Protein AF-A0A4Q7MLH1-F1 (afdb_monomer)

pLDDT: mean 70.8, std 10.02, range [32.91, 83.38]

Sequence (137 aa):
MDTVNTKQLLLNLYGLMMEINLHQEDADVLEDLRASPDDQIDRHLLKIKQLSARLRAKAYRLRFEKAIEQIRILKERGIDEIKKLLSPEEQLQLRPLFNKFTELTVEDEAAILEDQEILQLIEILKDRLDDTLDDQP

Radius of gyration: 20.57 Å; Cα contacts (8 Å, |Δi|>4): 54; chains: 1; bounding box: 57×27×54 Å

Organism: NCBI:txid661488

Mean predicted aligned error: 12.15 Å

Foldseek 3Di:
DDPPPLLVLLVLLLVLLVVLPDDDDPPPVVVVCVVPPDPVVVVVVVVVVVVVVVVSVVVSVVSLVVNLVSLVCCLPPNLVVLCVLDDPVVCVVCVVVSVVSNPDDPVCSNVLSVDPVNSVVSVVSNVSVVVVVVPDD

Solvent-accessible surfac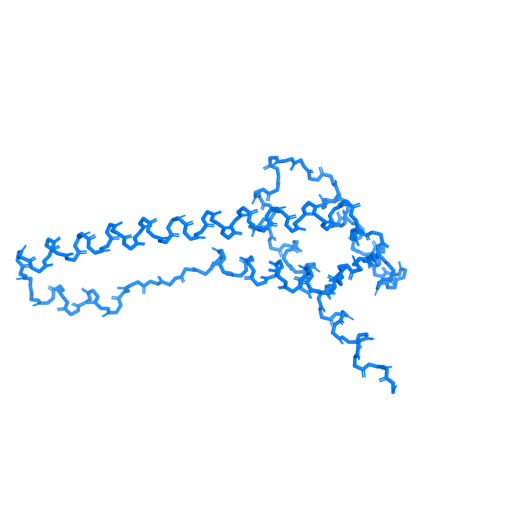e area (backbone atoms only — not comparable to full-atom values): 8025 Å² total; per-residue (Å²): 131,86,76,77,54,66,63,60,52,46,54,53,35,53,54,36,40,53,62,68,71,61,84,81,79,79,58,80,69,50,56,64,48,69,75,61,79,46,80,68,58,52,54,51,48,52,52,50,50,52,52,48,51,52,50,48,53,51,52,48,49,53,41,49,56,48,35,45,52,44,50,50,51,36,65,77,69,35,53,73,60,50,54,71,76,43,55,76,68,53,47,62,70,45,38,67,60,51,49,56,63,72,67,51,48,85,78,42,56,61,56,51,69,74,33,65,72,55,51,52,49,52,50,55,55,40,54,52,56,52,55,69,61,76,72,63,132

Structure (mmCIF, N/CA/C/O backbone):
data_AF-A0A4Q7MLH1-F1
#
_entry.id   AF-A0A4Q7MLH1-F1
#
loop_
_atom_site.group_PDB
_atom_site.id
_atom_site.type_symbol
_atom_site.label_atom_id
_atom_site.label_alt_id
_atom_site.label_comp_id
_atom_site.label_asym_id
_atom_site.label_entity_id
_atom_site.label_seq_id
_atom_site.pdbx_PDB_ins_code
_atom_site.Cartn_x
_atom_site.Cartn_y
_atom_site.Cartn_z
_atom_site.occupancy
_atom_site.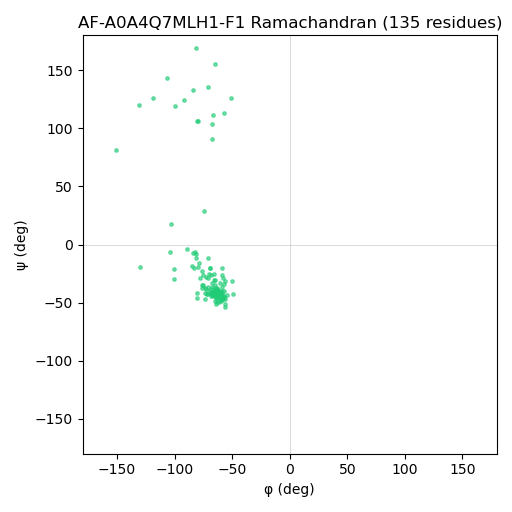B_iso_or_equiv
_atom_site.auth_seq_id
_atom_site.auth_comp_id
_atom_site.auth_asym_id
_atom_site.auth_atom_id
_atom_site.pdbx_PDB_model_num
ATOM 1 N N . MET A 1 1 ? -24.609 14.233 1.370 1.00 34.41 1 MET A N 1
ATOM 2 C CA . MET A 1 1 ? -23.362 14.064 2.141 1.00 34.41 1 MET A CA 1
ATOM 3 C C . MET A 1 1 ? -22.828 12.714 1.732 1.00 34.41 1 MET A C 1
ATOM 5 O O . MET A 1 1 ? -23.446 11.720 2.085 1.00 34.41 1 MET A O 1
ATOM 9 N N . ASP A 1 2 ? -21.807 12.704 0.879 1.00 38.91 2 ASP A N 1
ATOM 10 C CA . ASP A 1 2 ? -21.294 11.484 0.260 1.00 38.91 2 ASP A CA 1
ATOM 11 C C . ASP A 1 2 ? -20.651 10.597 1.325 1.00 38.91 2 ASP A C 1
ATOM 13 O O . ASP A 1 2 ? -19.561 10.875 1.827 1.00 38.91 2 ASP A O 1
ATOM 17 N N . THR A 1 3 ? -21.363 9.542 1.708 1.00 48.12 3 THR A N 1
ATOM 18 C CA . THR A 1 3 ? -20.823 8.435 2.490 1.00 48.12 3 THR A CA 1
ATOM 19 C C . THR A 1 3 ? -19.819 7.710 1.606 1.00 48.12 3 THR A C 1
ATOM 21 O O . THR A 1 3 ? -20.184 6.837 0.819 1.00 48.12 3 THR A O 1
ATOM 24 N N . VAL A 1 4 ? -18.554 8.123 1.680 1.00 58.44 4 VAL A N 1
ATOM 25 C CA . VAL A 1 4 ? -17.449 7.385 1.068 1.00 58.44 4 VAL A CA 1
ATOM 26 C C . VAL A 1 4 ? -17.482 5.978 1.657 1.00 58.44 4 VAL A C 1
ATOM 28 O O . VAL A 1 4 ? -17.321 5.799 2.861 1.00 58.44 4 VAL A O 1
ATOM 31 N N . ASN A 1 5 ? -17.779 4.994 0.810 1.00 73.31 5 ASN A N 1
ATOM 32 C CA . ASN A 1 5 ? -17.946 3.608 1.216 1.00 73.31 5 ASN A CA 1
ATOM 33 C C . ASN A 1 5 ? -16.592 3.064 1.702 1.00 73.31 5 ASN A C 1
ATOM 35 O O . ASN A 1 5 ? -15.672 2.907 0.899 1.00 73.31 5 ASN A O 1
ATOM 39 N N . THR A 1 6 ? -16.467 2.784 3.003 1.00 73.69 6 THR A N 1
ATOM 40 C CA . THR A 1 6 ? -15.259 2.234 3.650 1.00 73.69 6 THR A CA 1
ATOM 41 C C . THR A 1 6 ? -14.725 0.996 2.923 1.00 73.69 6 THR A C 1
ATOM 43 O O . THR A 1 6 ? -13.513 0.809 2.832 1.00 73.69 6 THR A O 1
ATOM 46 N N . LYS A 1 7 ? -15.617 0.212 2.301 1.00 73.88 7 LYS A N 1
ATOM 47 C CA . LYS A 1 7 ? -15.268 -0.901 1.411 1.00 73.88 7 LYS A CA 1
ATOM 48 C C . LYS A 1 7 ? -14.370 -0.479 0.258 1.00 73.88 7 LYS A C 1
ATOM 50 O O . LYS A 1 7 ? -13.329 -1.077 0.003 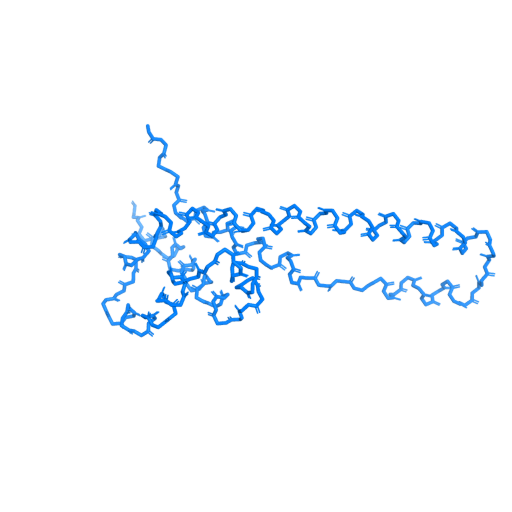1.00 73.88 7 LYS A O 1
ATOM 55 N N . GLN A 1 8 ? -14.790 0.570 -0.443 1.00 78.44 8 GLN A N 1
ATOM 56 C CA . GLN A 1 8 ? -14.095 1.069 -1.618 1.00 78.44 8 GLN A CA 1
ATOM 57 C C . GLN A 1 8 ? -12.715 1.609 -1.236 1.00 78.44 8 GLN A C 1
ATOM 59 O O . GLN A 1 8 ? -11.767 1.447 -1.996 1.00 78.44 8 GLN A O 1
ATOM 64 N N . LEU A 1 9 ? -12.594 2.212 -0.050 1.00 81.44 9 LEU A N 1
ATOM 65 C CA . LEU A 1 9 ? -11.330 2.715 0.481 1.00 81.44 9 LEU A CA 1
ATOM 66 C C . LEU A 1 9 ? -10.320 1.576 0.726 1.00 81.44 9 LEU A C 1
ATOM 68 O O . LEU A 1 9 ? -9.174 1.676 0.292 1.00 81.44 9 LEU A O 1
ATOM 72 N N . LEU A 1 10 ? -10.754 0.478 1.356 1.00 80.75 10 LEU A N 1
ATOM 73 C CA . LEU A 1 10 ? -9.908 -0.693 1.630 1.00 80.75 10 LEU A CA 1
ATOM 74 C C . LEU A 1 10 ? -9.508 -1.439 0.350 1.00 80.75 10 LEU A C 1
ATOM 76 O O . LEU A 1 10 ? -8.338 -1.779 0.184 1.00 80.75 10 LEU A O 1
ATOM 80 N N . LEU A 1 11 ? -10.444 -1.618 -0.589 1.00 81.69 11 LEU A N 1
ATOM 81 C CA . LEU A 1 11 ? -10.161 -2.200 -1.907 1.00 81.69 11 LEU A CA 1
ATOM 82 C C . LEU A 1 11 ? -9.115 -1.387 -2.677 1.00 81.69 11 LEU A C 1
ATOM 84 O O . LEU A 1 11 ? -8.167 -1.948 -3.229 1.00 81.69 11 LEU A O 1
ATOM 88 N N . ASN A 1 12 ? -9.268 -0.060 -2.688 1.00 83.06 12 ASN A N 1
ATOM 89 C CA . ASN A 1 12 ? -8.323 0.833 -3.349 1.00 83.06 12 ASN A CA 1
ATOM 90 C C . ASN A 1 12 ? -6.935 0.762 -2.697 1.00 83.06 12 ASN A C 1
ATOM 92 O O . ASN A 1 12 ? -5.933 0.725 -3.409 1.00 83.06 12 ASN A O 1
ATOM 96 N N . LEU A 1 13 ? -6.868 0.737 -1.362 1.00 82.69 13 LEU A N 1
ATOM 97 C CA . LEU A 1 13 ? -5.608 0.668 -0.623 1.00 82.69 13 LEU A CA 1
ATOM 98 C C . LEU A 1 13 ? -4.866 -0.652 -0.885 1.00 82.69 13 LEU A C 1
ATOM 100 O O . LEU A 1 13 ? -3.694 -0.616 -1.252 1.00 82.69 13 LEU A O 1
ATOM 104 N N . TYR A 1 14 ? -5.552 -1.794 -0.785 1.00 82.25 14 TYR A N 1
ATOM 105 C CA . TYR A 1 14 ? -4.963 -3.112 -1.048 1.00 82.25 14 TYR A CA 1
ATOM 106 C C . TYR A 1 14 ? -4.401 -3.216 -2.475 1.00 82.25 14 TYR A C 1
ATOM 108 O O . TYR A 1 14 ? -3.251 -3.615 -2.668 1.00 82.25 14 TYR A O 1
ATOM 116 N N . GLY A 1 15 ? -5.170 -2.776 -3.480 1.00 80.06 15 GLY A N 1
ATOM 117 C CA . GLY A 1 15 ? -4.712 -2.764 -4.872 1.00 80.06 15 GLY A CA 1
ATOM 118 C C . GLY A 1 15 ? -3.466 -1.897 -5.081 1.00 80.06 15 GLY A C 1
ATOM 119 O O . GLY A 1 15 ? -2.513 -2.328 -5.728 1.00 80.06 15 GLY A O 1
ATOM 120 N N . LEU A 1 16 ? -3.429 -0.699 -4.485 1.00 83.00 16 LEU A N 1
ATOM 121 C CA . LEU A 1 16 ? -2.271 0.196 -4.574 1.00 83.00 16 LEU A CA 1
ATOM 122 C C . LEU A 1 16 ? -1.023 -0.394 -3.904 1.00 83.00 16 LEU A C 1
ATOM 124 O O . LEU A 1 16 ? 0.070 -0.248 -4.446 1.00 83.00 16 LEU A O 1
ATOM 128 N N . MET A 1 17 ? -1.170 -1.076 -2.766 1.00 80.25 17 MET A N 1
ATOM 129 C CA . MET A 1 17 ? -0.051 -1.713 -2.061 1.00 80.25 17 MET A CA 1
ATOM 130 C C . MET A 1 17 ? 0.530 -2.897 -2.846 1.00 80.25 17 MET A C 1
ATOM 132 O O . MET A 1 17 ? 1.748 -3.001 -3.001 1.00 80.25 17 MET A O 1
ATOM 136 N N . MET A 1 18 ? -0.326 -3.742 -3.427 1.00 76.81 18 MET A N 1
ATOM 137 C CA . MET A 1 18 ? 0.107 -4.839 -4.302 1.00 76.81 18 MET A CA 1
ATOM 138 C C . MET A 1 18 ? 0.859 -4.327 -5.536 1.00 76.81 18 MET A C 1
ATOM 140 O O . MET A 1 18 ? 1.882 -4.885 -5.930 1.00 76.81 18 MET A O 1
ATOM 144 N N . GLU A 1 19 ? 0.397 -3.224 -6.127 1.00 73.12 19 GLU A N 1
ATOM 145 C CA . GLU A 1 19 ? 1.054 -2.589 -7.271 1.00 73.12 19 GLU A CA 1
ATOM 146 C C . GLU A 1 19 ? 2.412 -1.948 -6.937 1.00 73.12 19 GLU A C 1
ATOM 148 O O . GLU A 1 19 ? 3.246 -1.797 -7.836 1.00 73.12 19 GLU A O 1
ATOM 153 N N . ILE A 1 20 ? 2.632 -1.540 -5.684 1.00 74.50 20 ILE A N 1
ATOM 154 C CA . ILE A 1 20 ? 3.916 -1.006 -5.203 1.00 74.50 20 ILE A CA 1
ATOM 155 C C . ILE A 1 20 ? 4.925 -2.147 -4.999 1.00 74.50 20 ILE A C 1
ATOM 157 O O . ILE A 1 20 ? 6.089 -1.989 -5.361 1.00 74.50 20 ILE A O 1
ATOM 161 N N . ASN A 1 21 ? 4.465 -3.309 -4.526 1.00 63.38 21 ASN A N 1
ATOM 162 C CA . ASN A 1 21 ? 5.306 -4.483 -4.269 1.00 63.38 21 ASN A CA 1
ATOM 163 C C . ASN A 1 21 ? 5.580 -5.362 -5.505 1.00 63.38 21 ASN A C 1
ATOM 165 O O . ASN A 1 21 ? 6.400 -6.279 -5.439 1.00 63.38 21 ASN A O 1
ATOM 169 N N . LEU A 1 22 ? 4.935 -5.105 -6.648 1.00 57.06 22 LEU A N 1
ATOM 170 C CA . LEU A 1 22 ? 5.156 -5.894 -7.860 1.00 57.06 22 LEU A CA 1
ATOM 171 C C . LEU A 1 22 ? 6.448 -5.464 -8.579 1.00 57.06 22 LEU A C 1
ATOM 173 O O . LEU A 1 22 ? 6.493 -4.425 -9.243 1.00 57.06 22 LEU A O 1
ATOM 177 N N . HIS A 1 23 ? 7.490 -6.291 -8.494 1.00 57.12 23 HIS A N 1
ATOM 178 C CA . HIS A 1 23 ? 8.633 -6.268 -9.408 1.00 57.12 23 HIS A CA 1
ATOM 179 C C . HIS A 1 23 ? 8.378 -7.239 -10.566 1.00 57.12 23 HIS A C 1
ATOM 181 O O . HIS A 1 23 ? 8.130 -8.420 -10.346 1.00 57.12 23 HIS A O 1
ATOM 187 N N . GLN A 1 24 ? 8.453 -6.753 -11.805 1.00 52.72 24 GLN A N 1
ATOM 188 C CA . GLN A 1 24 ? 8.546 -7.613 -12.985 1.00 52.72 24 GLN A CA 1
ATOM 189 C C . GLN A 1 24 ? 9.852 -7.321 -13.715 1.00 52.72 24 GLN A C 1
ATOM 191 O O . GLN A 1 24 ? 10.167 -6.164 -14.012 1.00 52.72 24 GLN A O 1
ATOM 196 N N . GLU A 1 25 ? 10.620 -8.382 -13.950 1.00 55.94 25 GLU A N 1
ATOM 197 C CA . GLU A 1 25 ? 11.927 -8.327 -14.587 1.00 55.94 25 GLU A CA 1
ATOM 198 C C . GLU A 1 25 ? 11.797 -8.322 -16.111 1.00 55.94 25 GLU A C 1
ATOM 200 O O . GLU A 1 25 ? 11.113 -9.149 -16.706 1.00 55.94 25 GLU A O 1
ATOM 205 N N . ASP A 1 26 ? 12.531 -7.414 -16.753 1.00 52.34 26 ASP A N 1
ATOM 206 C CA . ASP A 1 26 ? 12.689 -7.322 -18.209 1.00 52.34 26 ASP A CA 1
ATOM 207 C C . ASP A 1 26 ? 13.622 -8.441 -18.759 1.00 52.34 26 ASP A C 1
ATOM 209 O O . ASP A 1 26 ? 14.359 -8.222 -19.723 1.00 52.34 26 ASP A O 1
ATOM 213 N N . ALA A 1 27 ? 13.677 -9.603 -18.092 1.00 57.56 27 ALA A N 1
ATOM 214 C CA . ALA A 1 27 ? 14.752 -10.593 -18.208 1.00 57.56 27 ALA A CA 1
ATOM 215 C C . ALA A 1 27 ? 14.738 -11.359 -19.540 1.00 57.56 27 ALA A C 1
ATOM 217 O O . ALA A 1 27 ? 15.786 -11.486 -20.174 1.00 57.56 27 ALA A O 1
ATOM 218 N N . ASP A 1 28 ? 13.560 -11.766 -20.011 1.00 51.59 28 ASP A N 1
ATOM 219 C CA . ASP A 1 28 ? 13.439 -12.686 -21.151 1.00 51.59 28 ASP A CA 1
ATOM 220 C C . ASP A 1 28 ? 13.778 -12.030 -22.503 1.00 51.59 28 ASP A C 1
ATOM 222 O O . ASP A 1 28 ? 14.271 -12.677 -23.417 1.00 51.59 28 ASP A O 1
ATOM 226 N N . VAL A 1 29 ? 13.589 -10.712 -22.636 1.00 54.28 29 VAL A N 1
ATOM 227 C CA . VAL A 1 29 ? 13.895 -9.972 -23.881 1.00 54.28 29 VAL A CA 1
ATOM 228 C C . VAL A 1 29 ? 15.382 -9.598 -23.968 1.00 54.28 29 VAL A C 1
ATOM 230 O O . VAL A 1 29 ? 15.912 -9.319 -25.044 1.00 54.28 29 VAL A O 1
ATOM 233 N N . LEU A 1 30 ? 16.087 -9.578 -22.832 1.00 59.22 30 LEU A N 1
ATOM 234 C CA . LEU A 1 30 ? 17.499 -9.196 -22.773 1.00 59.22 30 LEU A CA 1
ATOM 235 C C . LEU A 1 30 ? 18.450 -10.309 -23.203 1.00 59.22 30 LEU A C 1
ATOM 237 O O . LEU A 1 30 ? 19.598 -10.009 -23.535 1.00 59.22 30 LEU A O 1
ATOM 241 N N . GLU A 1 31 ? 18.000 -11.559 -23.190 1.00 60.50 31 GLU A N 1
ATOM 242 C CA . GLU A 1 31 ? 18.827 -12.712 -23.534 1.00 60.50 31 GLU A CA 1
ATOM 243 C C . GLU A 1 31 ? 19.077 -12.797 -25.051 1.00 60.50 31 GLU A C 1
ATOM 245 O O . GLU A 1 31 ? 20.227 -12.927 -25.475 1.00 60.50 31 GLU A O 1
ATOM 250 N N . ASP A 1 32 ? 18.050 -12.542 -25.869 1.00 55.12 32 ASP A N 1
ATOM 251 C CA . ASP A 1 32 ? 18.150 -12.518 -27.338 1.00 55.12 32 ASP A CA 1
ATOM 252 C C . ASP A 1 32 ? 19.006 -11.351 -27.865 1.00 55.12 32 ASP A C 1
ATOM 254 O O . ASP A 1 32 ? 19.779 -11.499 -28.812 1.00 55.12 32 ASP A O 1
ATOM 258 N N . LEU A 1 33 ? 18.933 -10.185 -27.216 1.00 57.84 33 LEU A N 1
ATOM 259 C CA . LEU A 1 33 ? 19.736 -9.006 -27.570 1.00 57.84 33 LEU A CA 1
ATOM 260 C C . LEU A 1 33 ? 21.223 -9.165 -27.218 1.00 57.84 33 LEU A C 1
ATOM 262 O O . LEU A 1 33 ? 22.082 -8.612 -27.904 1.00 57.84 33 LEU A O 1
ATOM 266 N N . ARG A 1 34 ? 21.552 -9.953 -26.185 1.00 63.09 34 ARG A N 1
ATOM 267 C CA . ARG A 1 34 ? 22.948 -10.285 -25.840 1.00 63.09 34 ARG A CA 1
ATOM 268 C C . ARG A 1 34 ? 23.601 -11.210 -26.868 1.00 63.09 34 ARG A C 1
ATOM 270 O O . ARG A 1 34 ? 24.824 -11.197 -26.986 1.00 63.09 34 ARG A O 1
ATOM 277 N N . ALA A 1 35 ? 22.812 -11.995 -27.603 1.00 66.75 35 ALA A N 1
ATOM 278 C CA . ALA A 1 35 ? 23.305 -12.942 -28.600 1.00 66.75 35 ALA A CA 1
ATOM 279 C C . ALA A 1 35 ? 23.705 -12.282 -29.937 1.00 66.75 35 ALA A C 1
ATOM 281 O O . ALA A 1 35 ? 24.399 -12.906 -30.740 1.00 66.75 35 ALA A O 1
ATOM 282 N N . SER A 1 36 ? 23.296 -11.035 -30.204 1.00 65.31 36 SER A N 1
ATOM 283 C CA . SER A 1 36 ? 23.665 -10.281 -31.417 1.00 65.31 36 SER A CA 1
ATOM 284 C C . SER A 1 36 ? 23.679 -8.764 -31.156 1.00 65.31 36 SER A C 1
ATOM 286 O O . SER A 1 36 ? 22.700 -8.083 -31.463 1.00 65.31 36 SER A O 1
ATOM 288 N N . PRO A 1 37 ? 24.768 -8.228 -30.572 1.00 63.31 37 PRO A N 1
ATOM 289 C CA . PRO A 1 37 ? 24.855 -6.821 -30.192 1.00 63.31 37 PRO A CA 1
ATOM 290 C C . PRO A 1 37 ? 24.975 -5.899 -31.413 1.00 63.31 37 PRO A C 1
ATOM 292 O O . PRO A 1 37 ? 25.766 -6.145 -32.325 1.00 63.31 37 PRO A O 1
ATOM 295 N N . ASP A 1 38 ? 24.211 -4.809 -31.397 1.00 76.62 38 ASP A N 1
ATOM 296 C CA . ASP A 1 38 ? 24.254 -3.721 -32.377 1.00 76.62 38 ASP A CA 1
ATOM 297 C C . ASP A 1 38 ? 24.331 -2.390 -31.613 1.00 76.62 38 ASP A C 1
ATOM 299 O O . ASP A 1 38 ? 23.430 -2.038 -30.850 1.00 76.62 38 ASP A O 1
ATOM 303 N N . ASP A 1 39 ? 25.403 -1.628 -31.842 1.00 74.50 39 ASP A N 1
ATOM 304 C CA . ASP A 1 39 ? 25.710 -0.375 -31.138 1.00 74.50 39 ASP A CA 1
ATOM 305 C C . ASP A 1 39 ? 24.612 0.697 -31.244 1.00 74.50 39 ASP A C 1
ATOM 307 O O . ASP A 1 39 ? 24.493 1.570 -30.372 1.00 74.50 39 ASP A O 1
ATOM 311 N N . GLN A 1 40 ? 23.838 0.703 -32.331 1.00 77.12 40 GLN A N 1
ATOM 312 C CA . GLN A 1 40 ? 22.740 1.645 -32.523 1.00 77.12 40 GLN A CA 1
ATOM 313 C C . GLN A 1 40 ? 21.500 1.180 -31.754 1.00 77.12 40 GLN A C 1
ATOM 315 O O . GLN A 1 40 ? 20.845 1.994 -31.090 1.00 77.12 40 GLN A O 1
ATOM 320 N N . ILE A 1 41 ? 21.208 -0.121 -31.799 1.00 72.00 41 ILE A N 1
ATOM 321 C CA . ILE A 1 41 ? 20.109 -0.739 -31.050 1.00 72.00 41 ILE A CA 1
ATOM 322 C C . ILE A 1 41 ? 20.366 -0.618 -29.542 1.00 72.00 41 ILE A C 1
ATOM 324 O O . ILE A 1 41 ? 19.478 -0.174 -28.814 1.00 72.00 41 ILE A O 1
ATOM 328 N N . ASP A 1 42 ? 21.589 -0.861 -29.075 1.00 71.69 42 ASP A N 1
ATOM 329 C CA . ASP A 1 42 ? 21.968 -0.777 -27.660 1.00 71.69 42 ASP A CA 1
ATOM 330 C C . ASP A 1 42 ? 21.801 0.630 -27.079 1.00 71.69 42 ASP A C 1
ATOM 332 O O . ASP A 1 42 ? 21.282 0.802 -25.970 1.00 71.69 42 ASP A O 1
ATOM 336 N N . ARG A 1 43 ? 22.155 1.676 -27.837 1.00 76.81 43 ARG A N 1
ATOM 337 C CA . ARG A 1 43 ? 21.917 3.067 -27.408 1.00 76.81 43 ARG A CA 1
ATOM 338 C C . ARG A 1 43 ? 20.432 3.393 -27.319 1.00 76.81 43 ARG A C 1
ATOM 340 O O . ARG A 1 43 ? 20.008 4.090 -26.391 1.00 76.81 43 ARG A O 1
ATOM 347 N N . HIS A 1 44 ? 19.633 2.912 -28.269 1.00 77.44 44 HIS A N 1
ATOM 348 C CA . HIS A 1 44 ? 18.186 3.105 -28.237 1.00 77.44 44 HIS A CA 1
ATOM 349 C C . HIS A 1 44 ? 17.543 2.344 -27.079 1.00 77.44 44 HIS A C 1
ATOM 351 O O . HIS A 1 44 ? 16.732 2.926 -26.358 1.00 77.44 44 HIS A O 1
ATOM 357 N N . LEU A 1 45 ? 17.959 1.105 -26.834 1.00 73.75 45 LEU A N 1
ATOM 358 C CA . LEU A 1 45 ? 17.519 0.308 -25.696 1.00 73.75 45 LEU A CA 1
ATOM 359 C C . LEU A 1 45 ? 17.904 0.951 -24.370 1.00 73.75 45 LEU A C 1
ATOM 361 O O . LEU A 1 45 ? 17.073 1.013 -23.469 1.00 73.75 45 LEU A O 1
ATOM 365 N N . LEU A 1 46 ? 19.113 1.501 -24.246 1.00 75.62 46 LEU A N 1
ATOM 366 C CA . LEU A 1 46 ? 19.526 2.240 -23.056 1.00 75.62 46 LEU A CA 1
ATOM 367 C C . LEU A 1 46 ? 18.609 3.444 -22.807 1.00 75.62 46 LEU A C 1
ATOM 369 O O . LEU A 1 46 ? 18.159 3.662 -21.682 1.00 75.62 46 LEU A O 1
ATOM 373 N N . LYS A 1 47 ? 18.272 4.198 -23.858 1.00 76.56 47 LYS A N 1
ATOM 374 C CA . LYS A 1 47 ? 17.358 5.342 -23.761 1.00 76.56 47 LYS A CA 1
ATOM 375 C C . LYS A 1 47 ? 15.932 4.912 -23.403 1.00 76.56 47 LYS A C 1
ATOM 377 O O . LYS A 1 47 ? 15.297 5.557 -22.570 1.00 76.56 47 LYS A O 1
ATOM 382 N N . ILE A 1 48 ? 15.438 3.819 -23.986 1.00 75.56 48 ILE A N 1
ATOM 383 C CA . ILE A 1 48 ? 14.130 3.235 -23.660 1.00 75.56 48 ILE A CA 1
ATOM 384 C C . ILE A 1 48 ? 14.112 2.761 -22.208 1.00 75.56 48 ILE A C 1
ATOM 386 O O . ILE A 1 48 ? 13.168 3.081 -21.493 1.00 75.56 48 ILE A O 1
ATOM 390 N N . LYS A 1 49 ? 15.162 2.083 -21.736 1.00 73.00 49 LYS A N 1
ATOM 391 C CA . LYS A 1 49 ? 15.307 1.665 -20.335 1.00 73.00 49 LYS A CA 1
ATOM 392 C C . LYS A 1 49 ? 15.310 2.856 -19.390 1.00 73.00 49 LYS A C 1
ATOM 394 O O . LYS A 1 49 ? 14.590 2.839 -18.403 1.00 73.00 49 LYS A O 1
ATOM 399 N N . GLN A 1 50 ? 16.052 3.917 -19.702 1.00 73.38 50 GLN A N 1
ATOM 400 C CA . GLN A 1 50 ? 16.084 5.136 -18.887 1.00 73.38 50 GLN A CA 1
ATOM 401 C C . GLN A 1 50 ? 14.716 5.825 -18.821 1.00 73.38 50 GLN A C 1
ATOM 403 O O . GLN A 1 50 ? 14.272 6.226 -17.745 1.00 73.38 50 GLN A O 1
ATOM 408 N N . LEU A 1 51 ? 14.029 5.955 -19.959 1.00 74.56 51 LEU A N 1
ATOM 409 C CA . LEU A 1 51 ? 12.688 6.540 -20.012 1.00 74.56 51 LEU A CA 1
ATOM 410 C C . LEU A 1 51 ? 11.668 5.665 -19.285 1.00 74.56 51 LEU A C 1
ATOM 412 O O . LEU A 1 51 ? 10.867 6.187 -18.515 1.00 74.56 51 LEU A O 1
ATOM 416 N N . SER A 1 52 ? 11.738 4.349 -19.472 1.00 71.31 52 SER A N 1
ATOM 417 C CA . SER A 1 52 ? 10.875 3.377 -18.801 1.00 71.31 52 SER A CA 1
ATOM 418 C C . SER A 1 52 ? 11.111 3.389 -17.297 1.00 71.31 52 SER A C 1
ATOM 420 O O . SER A 1 52 ? 10.153 3.490 -16.546 1.00 71.31 52 SER A O 1
ATOM 422 N N . ALA A 1 53 ? 12.365 3.406 -16.841 1.00 70.69 53 ALA A N 1
ATOM 423 C CA . ALA A 1 53 ? 12.714 3.542 -15.430 1.00 70.69 53 ALA A CA 1
ATOM 424 C C . ALA A 1 53 ? 12.188 4.859 -14.841 1.00 70.69 53 ALA A C 1
ATOM 426 O O . ALA A 1 53 ? 11.611 4.863 -13.758 1.00 70.69 53 ALA A O 1
ATOM 427 N N . ARG A 1 54 ? 12.303 5.976 -15.572 1.00 72.00 54 ARG A N 1
ATOM 428 C CA . ARG A 1 54 ? 11.770 7.276 -15.138 1.00 72.00 54 ARG A CA 1
ATOM 429 C C . ARG A 1 54 ? 10.241 7.290 -15.072 1.00 72.00 54 ARG A C 1
ATOM 431 O O . ARG A 1 54 ? 9.679 7.871 -14.145 1.00 72.00 54 ARG A O 1
ATOM 438 N N . LEU A 1 55 ? 9.569 6.674 -16.042 1.00 73.81 55 LEU A N 1
ATOM 439 C CA . LEU A 1 55 ? 8.111 6.549 -16.067 1.00 73.81 55 LEU A CA 1
ATOM 440 C C . LEU A 1 55 ? 7.614 5.618 -14.961 1.00 73.81 55 LEU A C 1
ATOM 442 O O . LEU A 1 55 ? 6.690 5.999 -14.247 1.00 73.81 55 LEU A O 1
ATOM 446 N N . ARG A 1 56 ? 8.269 4.467 -14.760 1.00 72.38 56 ARG A N 1
ATOM 447 C CA . ARG A 1 56 ? 8.023 3.555 -13.636 1.00 72.38 56 ARG A CA 1
ATOM 448 C C . ARG A 1 56 ? 8.189 4.305 -12.319 1.00 72.38 56 ARG A C 1
ATOM 450 O O . ARG A 1 56 ? 7.239 4.363 -11.555 1.00 72.38 56 ARG A O 1
ATOM 457 N N . ALA A 1 57 ? 9.316 4.980 -12.092 1.00 73.12 57 ALA A N 1
ATOM 458 C CA . ALA A 1 57 ? 9.559 5.749 -10.869 1.00 73.12 57 ALA A CA 1
ATOM 459 C C . ALA A 1 57 ? 8.481 6.819 -10.616 1.00 73.12 57 ALA A C 1
ATOM 461 O O . ALA A 1 57 ? 8.022 6.994 -9.488 1.00 73.12 57 ALA A O 1
ATOM 462 N N . LYS A 1 58 ? 8.023 7.513 -11.667 1.00 76.31 58 LYS A N 1
ATOM 463 C CA . LYS A 1 58 ? 6.927 8.484 -11.556 1.00 76.31 58 LYS A CA 1
ATOM 464 C C . LYS A 1 58 ? 5.587 7.813 -11.224 1.00 76.31 58 LYS A C 1
ATOM 466 O O . LYS A 1 58 ? 4.830 8.353 -10.422 1.00 76.31 58 LYS A O 1
ATOM 471 N N . ALA A 1 59 ? 5.295 6.664 -11.830 1.00 74.12 59 ALA A N 1
ATOM 472 C CA . ALA A 1 59 ? 4.084 5.896 -11.560 1.00 74.12 59 ALA A CA 1
ATOM 473 C C . ALA A 1 59 ? 4.077 5.333 -10.130 1.00 74.12 59 ALA A C 1
ATOM 475 O O . ALA A 1 59 ? 3.080 5.492 -9.430 1.00 74.12 59 ALA A O 1
ATOM 476 N N . TYR A 1 60 ? 5.199 4.771 -9.670 1.00 74.88 60 TYR A N 1
ATOM 477 C CA . TYR A 1 60 ? 5.378 4.319 -8.288 1.00 74.88 60 TYR A CA 1
ATOM 478 C C . TYR A 1 60 ? 5.169 5.456 -7.298 1.00 74.88 60 TYR A C 1
ATOM 480 O O . TYR A 1 60 ? 4.389 5.305 -6.367 1.00 74.88 60 TYR A O 1
ATOM 488 N N . ARG A 1 61 ? 5.773 6.625 -7.538 1.00 79.25 61 ARG A N 1
ATOM 489 C CA . ARG A 1 61 ? 5.575 7.795 -6.676 1.00 79.25 61 ARG A CA 1
ATOM 490 C C . ARG A 1 61 ? 4.103 8.194 -6.567 1.00 79.25 61 ARG A C 1
ATOM 492 O O . ARG A 1 61 ? 3.624 8.443 -5.470 1.00 79.25 61 ARG A O 1
ATOM 499 N N . LEU A 1 62 ? 3.380 8.224 -7.686 1.00 80.50 62 LEU A N 1
ATOM 500 C CA . LEU A 1 62 ? 1.958 8.567 -7.678 1.00 80.50 62 LEU A CA 1
ATOM 501 C C . LEU A 1 62 ? 1.117 7.524 -6.924 1.00 80.50 62 LEU A C 1
ATOM 503 O O . LEU A 1 62 ? 0.192 7.887 -6.204 1.00 80.50 62 LEU A O 1
ATOM 507 N N . ARG A 1 63 ? 1.415 6.231 -7.099 1.00 78.12 63 ARG A N 1
ATOM 508 C CA . ARG A 1 63 ? 0.748 5.138 -6.371 1.00 78.12 63 ARG A CA 1
ATOM 509 C C . ARG A 1 63 ? 1.006 5.231 -4.873 1.00 78.12 63 ARG A C 1
ATOM 511 O O . ARG A 1 63 ? 0.068 5.129 -4.093 1.00 78.12 63 ARG A O 1
ATOM 518 N N . PHE A 1 64 ? 2.250 5.497 -4.502 1.00 79.25 64 PHE A N 1
ATOM 519 C CA . PHE A 1 64 ? 2.686 5.687 -3.127 1.00 79.25 64 PHE A CA 1
ATOM 520 C C . PHE A 1 64 ? 1.982 6.878 -2.464 1.00 79.25 64 PHE A C 1
ATOM 522 O O . PHE A 1 64 ? 1.376 6.726 -1.409 1.00 79.25 64 PHE A O 1
ATOM 529 N N . GLU A 1 65 ? 1.961 8.041 -3.123 1.00 82.19 65 GLU A N 1
ATOM 530 C CA . GLU A 1 65 ? 1.247 9.233 -2.638 1.00 82.19 65 GLU A CA 1
ATOM 531 C C . GLU A 1 65 ? -0.257 8.957 -2.458 1.00 82.19 65 GLU A C 1
ATOM 533 O O . GLU A 1 65 ? -0.850 9.369 -1.462 1.00 82.19 65 GLU A O 1
ATOM 538 N N . LYS A 1 66 ? -0.874 8.202 -3.378 1.00 81.88 66 LYS A N 1
ATOM 539 C CA . LYS A 1 66 ? -2.272 7.773 -3.237 1.00 81.88 66 LYS A CA 1
ATOM 540 C C . LYS A 1 66 ? -2.476 6.820 -2.062 1.00 81.88 66 LYS A C 1
ATOM 542 O O . LYS A 1 66 ? -3.467 6.968 -1.357 1.00 81.88 66 LYS A O 1
ATOM 547 N N . ALA A 1 67 ? -1.584 5.854 -1.858 1.00 79.88 67 ALA A N 1
ATOM 548 C CA . ALA A 1 67 ? -1.698 4.890 -0.769 1.00 79.88 67 ALA A CA 1
ATOM 549 C C . ALA A 1 67 ? -1.601 5.584 0.599 1.00 79.88 67 ALA A C 1
ATOM 551 O O . ALA A 1 67 ? -2.446 5.344 1.459 1.00 79.88 67 ALA A O 1
ATOM 552 N N . ILE A 1 68 ? -0.663 6.525 0.754 1.00 81.75 68 ILE A N 1
ATOM 553 C CA . ILE A 1 68 ? -0.555 7.377 1.949 1.00 81.75 68 ILE A CA 1
ATOM 554 C C . ILE A 1 68 ? -1.852 8.150 2.196 1.00 81.75 68 ILE A C 1
ATOM 556 O O . ILE A 1 68 ? -2.359 8.177 3.316 1.00 81.75 68 ILE A O 1
ATOM 560 N N . GLU A 1 69 ? -2.431 8.742 1.152 1.00 83.38 69 GLU A N 1
ATOM 561 C CA . GLU A 1 69 ? -3.694 9.466 1.286 1.00 83.38 69 GLU A CA 1
ATOM 562 C C . GLU A 1 69 ? -4.837 8.545 1.745 1.00 83.38 69 GLU A C 1
ATOM 564 O O . GLU A 1 69 ? -5.609 8.903 2.633 1.00 83.38 69 GLU A O 1
ATOM 569 N N . GLN A 1 70 ? -4.931 7.326 1.200 1.00 81.38 70 GLN A N 1
ATOM 570 C CA . GLN A 1 70 ? -5.933 6.354 1.652 1.00 81.38 70 GLN A CA 1
ATOM 571 C C . GLN A 1 70 ? -5.708 5.926 3.112 1.00 81.38 70 GLN A C 1
ATOM 573 O O . GLN A 1 70 ? -6.682 5.799 3.851 1.00 81.38 70 GLN A O 1
ATOM 578 N N . ILE A 1 71 ? -4.453 5.758 3.548 1.00 80.06 71 ILE A N 1
ATOM 579 C CA . ILE A 1 71 ? -4.101 5.446 4.945 1.00 80.06 71 ILE A CA 1
ATOM 580 C C . ILE A 1 71 ? -4.555 6.566 5.883 1.00 80.06 71 ILE A C 1
ATOM 582 O O . ILE A 1 71 ? -5.169 6.285 6.913 1.00 80.06 71 ILE A O 1
ATOM 586 N N . ARG A 1 72 ? -4.326 7.832 5.517 1.00 78.94 72 ARG A N 1
ATOM 587 C CA . ARG A 1 72 ? -4.777 8.982 6.316 1.00 78.94 72 ARG A CA 1
ATOM 588 C C . ARG A 1 72 ? -6.290 9.033 6.444 1.00 78.94 72 ARG A C 1
ATOM 590 O O . ARG A 1 72 ? -6.803 9.156 7.554 1.00 78.94 72 ARG A O 1
ATOM 597 N N . ILE A 1 73 ? -7.009 8.852 5.336 1.00 80.56 73 ILE A N 1
ATOM 598 C CA . ILE A 1 73 ? -8.477 8.804 5.348 1.00 80.56 73 ILE A CA 1
ATOM 599 C C . ILE A 1 73 ? -8.972 7.642 6.227 1.00 80.56 73 ILE A C 1
ATOM 601 O O . ILE A 1 73 ? -9.906 7.817 7.016 1.00 80.56 73 ILE A O 1
ATOM 605 N N . LEU A 1 74 ? -8.330 6.470 6.135 1.00 76.81 74 LEU A N 1
ATOM 606 C CA . LEU A 1 74 ? -8.658 5.300 6.952 1.00 76.81 74 LEU A CA 1
ATOM 607 C C . LEU A 1 74 ? -8.439 5.589 8.442 1.00 76.81 74 LEU A C 1
ATOM 609 O O . LEU A 1 74 ? -9.299 5.269 9.262 1.00 76.81 74 LEU A O 1
ATOM 613 N N . LYS A 1 75 ? -7.328 6.245 8.787 1.00 76.31 75 LYS A N 1
ATOM 614 C CA . LYS A 1 75 ? -6.962 6.601 10.159 1.00 76.31 75 LYS A CA 1
ATOM 615 C C . LYS A 1 75 ? -7.899 7.636 10.779 1.00 76.31 75 LYS A C 1
ATOM 617 O O . LYS A 1 75 ? -8.300 7.476 11.927 1.00 76.31 75 LYS A O 1
ATOM 622 N N . GLU A 1 76 ? -8.268 8.671 10.030 1.00 72.62 76 GLU A N 1
ATOM 623 C CA . GLU A 1 76 ? -9.110 9.761 10.533 1.00 72.62 76 GLU A CA 1
ATOM 624 C C . GLU A 1 76 ? -10.589 9.385 10.667 1.00 72.62 76 GLU A C 1
ATOM 626 O O . GLU A 1 76 ? -11.273 9.901 11.549 1.00 72.62 76 GLU A O 1
ATOM 631 N N . ARG A 1 77 ? -11.113 8.543 9.767 1.00 65.88 77 ARG A N 1
ATOM 632 C CA . ARG A 1 77 ? -12.568 8.325 9.647 1.00 65.88 77 ARG A CA 1
ATOM 633 C C . ARG A 1 77 ? -12.992 6.860 9.627 1.00 65.88 77 ARG A C 1
ATOM 635 O O . ARG A 1 77 ? -14.161 6.577 9.863 1.00 65.88 77 ARG A O 1
ATOM 642 N N . GLY A 1 78 ? -12.077 5.941 9.320 1.00 65.44 78 GLY A N 1
ATOM 643 C CA . GLY A 1 78 ? -12.392 4.544 9.014 1.00 65.44 78 GLY A CA 1
ATOM 644 C C . GLY A 1 78 ? -12.169 3.555 10.157 1.00 65.44 78 GLY A C 1
ATOM 645 O O . GLY A 1 78 ? -12.896 2.573 10.229 1.00 65.44 78 GLY A O 1
ATOM 646 N N . ILE A 1 79 ? -11.220 3.789 11.071 1.00 68.19 79 ILE A N 1
ATOM 647 C CA . ILE A 1 79 ? -10.849 2.799 12.107 1.00 68.19 79 ILE A CA 1
ATOM 648 C C . ILE A 1 79 ? -12.023 2.420 13.016 1.00 68.19 79 ILE A C 1
ATOM 650 O O . ILE A 1 79 ? -12.206 1.244 13.328 1.00 68.19 79 ILE A O 1
ATOM 654 N N . ASP A 1 80 ? -12.827 3.389 13.448 1.00 69.75 80 ASP A N 1
ATOM 655 C CA . ASP A 1 80 ? -13.936 3.100 14.361 1.00 69.75 80 ASP A CA 1
ATOM 656 C C . ASP A 1 80 ? -15.118 2.421 13.659 1.00 69.75 80 ASP A C 1
ATOM 658 O O . ASP A 1 80 ? -15.827 1.642 14.292 1.00 69.75 80 ASP A O 1
ATOM 662 N N . GLU A 1 81 ? -15.301 2.636 12.353 1.00 70.44 81 GLU A N 1
ATOM 663 C CA . GLU A 1 81 ? -16.246 1.852 11.547 1.00 70.44 81 GLU A CA 1
ATOM 664 C C . GLU A 1 81 ? -15.712 0.437 11.286 1.00 70.44 81 GLU A C 1
ATOM 666 O O . GLU A 1 81 ? -16.463 -0.529 11.362 1.00 70.44 81 GLU A O 1
ATOM 671 N N . ILE A 1 82 ? -14.401 0.288 11.076 1.00 69.44 82 ILE A N 1
ATOM 672 C CA . ILE A 1 82 ? -13.742 -1.010 10.893 1.00 6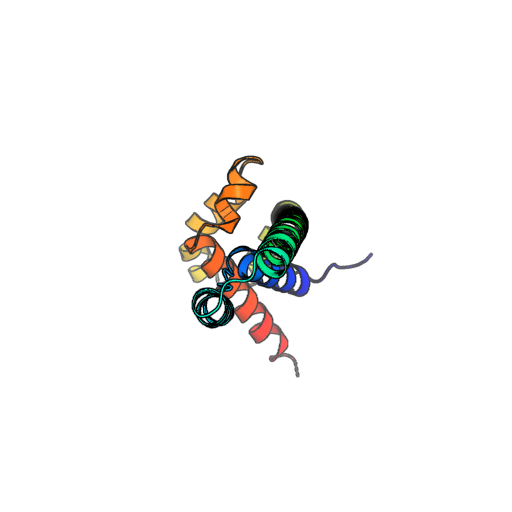9.44 82 ILE A CA 1
ATOM 673 C C . ILE A 1 82 ? -13.858 -1.884 12.141 1.00 69.44 82 ILE A C 1
ATOM 675 O O . ILE A 1 82 ? -14.140 -3.074 12.031 1.00 69.44 82 ILE A O 1
ATOM 679 N N . LYS A 1 83 ? -13.693 -1.312 13.340 1.00 69.38 83 LYS A N 1
ATOM 680 C CA . LYS A 1 83 ? -13.873 -2.064 14.592 1.00 69.38 83 LYS A CA 1
ATOM 681 C C . LYS A 1 83 ? -15.265 -2.687 14.683 1.00 69.38 83 LYS A C 1
ATOM 683 O O . LYS A 1 83 ? -15.386 -3.790 15.195 1.00 69.38 83 LYS A O 1
ATOM 688 N N . LYS A 1 84 ? -16.305 -2.031 14.156 1.00 73.00 84 LYS A N 1
ATOM 689 C CA . LYS A 1 84 ? -17.679 -2.566 14.167 1.00 73.00 84 LYS A CA 1
ATOM 690 C C . LYS A 1 84 ? -17.867 -3.778 13.252 1.00 73.00 84 LYS A C 1
ATOM 692 O O . LYS A 1 84 ? -18.823 -4.518 13.451 1.00 73.00 84 LYS A O 1
ATOM 697 N N . LEU A 1 85 ? -16.982 -3.973 12.273 1.00 68.50 85 LEU A N 1
ATOM 698 C CA . LEU A 1 85 ? -17.011 -5.110 11.348 1.00 68.50 85 LEU A CA 1
ATOM 699 C C . LEU A 1 85 ? -16.379 -6.376 11.940 1.00 68.50 85 LEU A C 1
ATOM 701 O O . LEU A 1 85 ? -16.518 -7.453 11.371 1.00 68.50 85 LEU A O 1
ATOM 705 N N . LEU A 1 86 ? -15.681 -6.252 13.068 1.00 72.00 86 LEU A N 1
ATOM 706 C CA . LEU A 1 86 ? -14.994 -7.353 13.730 1.00 72.00 86 LEU A CA 1
ATOM 707 C C . LEU A 1 86 ? -15.739 -7.765 14.995 1.00 72.00 86 LEU A C 1
ATOM 709 O O . LEU A 1 86 ? -16.240 -6.918 15.742 1.00 72.00 86 LEU A O 1
ATOM 713 N N . SER A 1 87 ? -15.762 -9.065 15.283 1.00 77.06 87 SER A N 1
ATOM 714 C CA . SER A 1 87 ? -16.299 -9.555 16.551 1.00 77.06 87 SER A CA 1
ATOM 715 C C . SER A 1 87 ? -15.446 -9.066 17.738 1.00 77.06 87 SER A C 1
ATOM 717 O O . SER A 1 87 ? -14.253 -8.792 17.576 1.00 77.06 87 SER A O 1
ATOM 719 N N . PRO A 1 88 ? -16.003 -8.965 18.960 1.00 75.75 88 PRO A N 1
ATOM 720 C CA . PRO A 1 88 ? -15.242 -8.525 20.134 1.00 75.75 88 PRO A CA 1
ATOM 721 C C . PRO A 1 88 ? -13.984 -9.366 20.418 1.00 75.75 88 PRO A C 1
ATOM 723 O O . PRO A 1 88 ? -12.989 -8.835 20.911 1.00 75.75 88 PRO A O 1
ATOM 726 N N . GLU A 1 89 ? -14.006 -10.662 20.090 1.00 76.69 89 GLU A N 1
ATOM 727 C CA . GLU A 1 89 ? -12.847 -11.554 20.227 1.00 76.69 89 GLU A CA 1
ATOM 728 C C . GLU A 1 89 ? -11.760 -11.252 19.187 1.00 76.69 89 GLU A C 1
ATOM 730 O O . GLU A 1 89 ? -10.582 -11.165 19.535 1.00 76.69 89 GLU A O 1
ATOM 735 N N . GLU A 1 90 ? -12.133 -11.011 17.930 1.00 69.88 90 GLU A N 1
ATOM 736 C CA . GLU A 1 90 ? -11.191 -10.633 16.867 1.00 69.88 90 GLU A CA 1
ATOM 737 C C . GLU A 1 90 ? -10.608 -9.235 17.105 1.00 69.88 90 GLU A C 1
ATOM 739 O O . GLU A 1 90 ? -9.413 -9.017 16.911 1.00 69.88 90 GLU A O 1
ATOM 744 N N . GLN A 1 91 ? -11.416 -8.294 17.604 1.00 73.44 91 GLN A N 1
ATOM 745 C CA . GLN A 1 91 ? -10.935 -6.973 18.013 1.00 73.44 91 GLN A CA 1
ATOM 746 C C . GLN A 1 91 ? -9.860 -7.075 19.098 1.00 73.44 91 GLN A C 1
ATOM 748 O O . GLN A 1 91 ? -8.912 -6.293 19.087 1.00 73.44 91 GLN A O 1
ATOM 753 N N . LEU A 1 92 ? -9.984 -8.031 20.025 1.00 75.94 92 LEU A N 1
ATOM 754 C CA . LEU A 1 92 ? -8.977 -8.295 21.054 1.00 75.94 92 LEU A CA 1
ATOM 755 C C . LEU A 1 92 ? -7.688 -8.875 20.462 1.00 75.94 92 LEU A C 1
ATOM 757 O O . LEU A 1 92 ? -6.605 -8.452 20.867 1.00 75.94 92 LEU A O 1
ATOM 761 N N . GLN A 1 93 ? -7.795 -9.792 19.497 1.00 75.94 93 GLN A N 1
ATOM 762 C CA . GLN A 1 93 ? -6.640 -10.415 18.838 1.00 75.94 93 GLN A CA 1
ATOM 763 C C . GLN A 1 93 ? -5.883 -9.440 17.927 1.00 75.94 93 GLN A C 1
ATOM 765 O O . GLN A 1 93 ? -4.655 -9.413 17.936 1.00 75.94 93 GLN A O 1
ATOM 770 N N . LEU A 1 94 ? -6.604 -8.598 17.185 1.00 73.94 94 LEU A N 1
ATOM 771 C CA . LEU A 1 94 ? -6.039 -7.639 16.230 1.00 73.94 94 LEU A CA 1
ATOM 772 C C . LEU A 1 94 ? -5.708 -6.283 16.867 1.00 73.94 94 LEU A C 1
ATOM 774 O O . LEU A 1 94 ? -5.120 -5.415 16.219 1.00 73.94 94 LEU A O 1
ATOM 778 N N . ARG A 1 95 ? -6.035 -6.093 18.152 1.00 73.31 95 ARG A N 1
ATOM 779 C CA . ARG A 1 95 ? -5.758 -4.865 18.912 1.00 73.31 95 ARG A CA 1
ATOM 780 C C . ARG A 1 95 ? -4.312 -4.367 18.794 1.00 73.31 95 ARG A C 1
ATOM 782 O O . ARG A 1 95 ? -4.148 -3.161 18.632 1.00 73.31 95 ARG A O 1
ATOM 789 N N . PRO A 1 96 ? -3.268 -5.219 18.858 1.00 76.44 96 PRO A N 1
ATOM 790 C CA . PRO A 1 96 ? -1.887 -4.756 18.728 1.00 76.44 96 PRO A CA 1
ATOM 791 C C . PRO A 1 96 ? -1.611 -4.131 17.356 1.00 76.44 96 PRO A C 1
ATOM 793 O O . PRO A 1 96 ? -0.966 -3.089 17.279 1.00 76.44 96 PRO A O 1
ATOM 796 N N . LEU A 1 97 ? -2.157 -4.723 16.288 1.00 74.88 97 LEU A N 1
ATOM 797 C CA . LEU A 1 97 ? -2.000 -4.230 14.919 1.00 74.88 97 LEU A CA 1
ATOM 798 C C . LEU A 1 97 ? -2.812 -2.951 14.688 1.00 74.88 97 LEU A C 1
ATOM 800 O O . LEU A 1 97 ? -2.313 -2.016 14.069 1.00 74.88 97 LEU A O 1
ATOM 804 N N . PHE A 1 98 ? -4.019 -2.855 15.257 1.00 74.06 98 PHE A N 1
ATOM 805 C CA . PHE A 1 98 ? -4.786 -1.607 15.251 1.00 74.06 98 PHE A CA 1
ATOM 806 C C . PHE A 1 98 ? -4.066 -0.487 15.987 1.00 74.06 98 PHE A C 1
ATOM 808 O O . PHE A 1 98 ? -4.001 0.618 15.460 1.00 74.06 98 PHE A O 1
ATOM 815 N N . ASN A 1 99 ? -3.507 -0.769 17.166 1.00 75.00 99 ASN A N 1
ATOM 816 C CA . ASN A 1 99 ? -2.748 0.214 17.931 1.00 75.00 99 ASN A CA 1
ATOM 817 C C . ASN A 1 99 ? -1.544 0.707 17.120 1.00 75.00 99 ASN A C 1
ATOM 819 O O . ASN A 1 99 ? -1.398 1.915 16.945 1.00 75.00 99 ASN A O 1
ATOM 823 N N . LYS A 1 100 ? -0.770 -0.223 16.537 1.00 75.19 100 LYS A N 1
ATOM 824 C CA . LYS A 1 100 ? 0.357 0.075 15.639 1.00 75.19 100 LYS A CA 1
ATOM 825 C C . LYS A 1 100 ? -0.081 0.966 14.474 1.00 75.19 100 LYS A C 1
ATOM 827 O O . LYS A 1 100 ? 0.579 1.956 14.189 1.00 75.19 100 LYS A O 1
ATOM 832 N N . PHE A 1 101 ? -1.232 0.674 13.865 1.00 75.69 101 PHE A N 1
ATOM 833 C CA . PHE A 1 101 ? -1.808 1.472 12.783 1.00 75.69 101 PHE A CA 1
ATOM 834 C C . PHE A 1 101 ? -2.248 2.884 13.236 1.00 75.69 101 PHE A C 1
ATOM 836 O O . PHE A 1 101 ? -1.984 3.875 12.556 1.00 75.69 101 PHE A O 1
ATOM 843 N N . THR A 1 102 ? -2.889 3.030 14.401 1.00 73.31 102 THR A N 1
ATOM 844 C CA . THR A 1 102 ? -3.257 4.355 14.948 1.00 73.31 102 THR A CA 1
ATOM 845 C C . THR A 1 102 ? -2.052 5.193 15.361 1.00 73.31 102 THR A C 1
ATOM 847 O O . THR A 1 102 ? -2.100 6.419 15.259 1.00 73.31 102 THR A O 1
ATOM 850 N N . GLU A 1 103 ? -0.985 4.563 15.838 1.00 75.88 103 GLU A N 1
ATOM 851 C CA . GLU A 1 103 ? 0.194 5.250 16.369 1.00 75.88 103 GLU A CA 1
ATOM 852 C C . GLU A 1 103 ? 1.177 5.695 15.279 1.00 75.88 103 GLU A C 1
ATOM 854 O O . GLU A 1 103 ? 2.090 6.457 15.582 1.00 75.88 103 GLU A O 1
ATOM 859 N N . LEU A 1 104 ? 0.953 5.310 14.014 1.00 73.19 104 LEU A N 1
ATOM 860 C CA . LEU A 1 104 ? 1.803 5.707 12.888 1.00 73.19 104 LEU A CA 1
ATOM 861 C C . LEU A 1 104 ? 2.025 7.214 12.841 1.00 73.19 104 LEU A C 1
ATOM 863 O O . LEU A 1 104 ? 1.071 7.999 12.764 1.00 73.19 104 LEU A O 1
ATOM 867 N N . THR A 1 105 ? 3.283 7.618 12.809 1.00 76.56 105 THR A N 1
ATOM 868 C CA . THR A 1 105 ? 3.640 8.984 12.451 1.00 76.56 105 THR A CA 1
ATOM 869 C C . THR A 1 105 ? 3.643 9.149 10.931 1.00 76.56 105 THR A C 1
ATOM 871 O O . THR A 1 105 ? 3.593 8.177 10.180 1.00 76.56 105 THR A O 1
ATOM 874 N N . VAL A 1 106 ? 3.737 10.393 10.457 1.00 69.31 106 VAL A N 1
ATOM 875 C CA . VAL A 1 106 ? 3.884 10.693 9.020 1.00 69.31 106 VAL A CA 1
ATOM 876 C C . VAL A 1 106 ? 5.138 10.031 8.426 1.00 69.31 106 VAL A C 1
ATOM 878 O O . VAL A 1 106 ? 5.175 9.731 7.237 1.00 69.31 106 VAL A O 1
ATOM 881 N N . GLU A 1 107 ? 6.158 9.781 9.248 1.00 68.38 107 GLU A N 1
ATOM 882 C CA . GLU A 1 107 ? 7.393 9.107 8.840 1.00 68.38 107 GLU A CA 1
ATOM 883 C C . GLU A 1 107 ? 7.198 7.581 8.728 1.00 68.38 107 GLU A C 1
ATOM 885 O O . GLU A 1 107 ? 7.804 6.944 7.867 1.00 68.38 107 GLU A O 1
ATOM 890 N N . ASP A 1 108 ? 6.275 7.009 9.510 1.00 71.69 108 ASP A N 1
ATOM 891 C CA . ASP A 1 108 ? 5.961 5.573 9.518 1.00 71.69 108 ASP A CA 1
ATOM 892 C C . ASP A 1 108 ? 4.944 5.166 8.431 1.00 71.69 108 ASP A C 1
ATOM 894 O O . ASP A 1 108 ? 4.866 3.994 8.058 1.00 71.69 108 ASP A O 1
ATOM 898 N N . GLU A 1 109 ? 4.192 6.126 7.871 1.00 70.81 109 GLU A N 1
ATOM 899 C CA . GLU A 1 109 ? 3.250 5.919 6.751 1.00 70.81 109 GLU A CA 1
ATOM 900 C C . GLU A 1 109 ? 3.928 5.360 5.486 1.00 70.81 109 GLU A C 1
ATOM 902 O O . GLU A 1 109 ? 3.260 4.802 4.618 1.00 70.81 109 GLU A O 1
ATOM 907 N N . ALA A 1 110 ? 5.247 5.513 5.360 1.00 70.81 110 ALA A N 1
ATOM 908 C CA . ALA A 1 110 ? 6.028 4.898 4.293 1.00 70.81 110 ALA A CA 1
ATOM 909 C C . ALA A 1 110 ? 6.355 3.431 4.603 1.00 70.81 110 ALA A C 1
ATOM 911 O O . ALA A 1 110 ? 6.168 2.558 3.758 1.00 70.81 110 ALA A O 1
ATOM 912 N N . ALA A 1 111 ? 6.807 3.165 5.831 1.00 72.56 111 ALA A N 1
ATOM 913 C CA . ALA A 1 111 ? 7.241 1.844 6.277 1.00 72.56 111 ALA A CA 1
ATOM 914 C C . ALA A 1 111 ? 6.088 0.830 6.308 1.00 72.56 111 ALA A C 1
ATOM 916 O O . ALA A 1 111 ? 6.283 -0.355 6.058 1.00 72.56 111 ALA A O 1
ATOM 917 N N . ILE A 1 112 ? 4.867 1.299 6.554 1.00 74.25 112 ILE A N 1
ATOM 918 C CA . ILE A 1 112 ? 3.675 0.450 6.588 1.00 74.25 112 ILE A CA 1
ATOM 919 C C . ILE A 1 112 ? 3.301 -0.176 5.242 1.00 74.25 112 ILE A C 1
ATOM 921 O O . ILE A 1 112 ? 2.664 -1.225 5.210 1.00 74.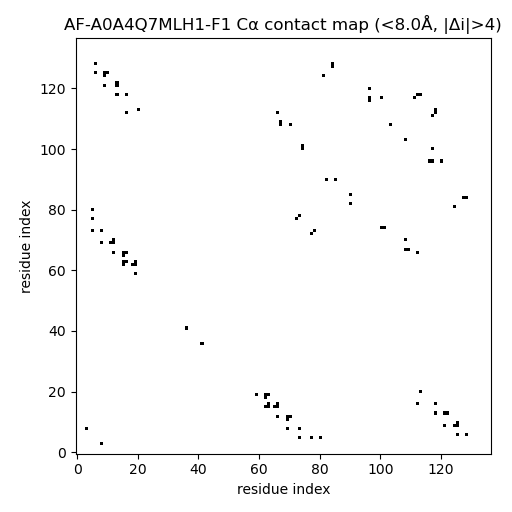25 112 ILE A O 1
ATOM 925 N N . LEU A 1 113 ? 3.687 0.449 4.126 1.00 70.19 113 LEU A N 1
ATOM 926 C CA . LEU A 1 113 ? 3.413 -0.085 2.789 1.00 70.19 113 LEU A CA 1
ATOM 927 C C . LEU A 1 113 ? 4.236 -1.348 2.500 1.00 70.19 113 LEU A C 1
ATOM 929 O O . LEU A 1 113 ? 3.864 -2.151 1.645 1.00 70.19 113 LEU A O 1
ATOM 933 N N . GLU A 1 114 ? 5.317 -1.532 3.254 1.00 68.56 114 GLU A N 1
ATOM 934 C CA . GLU A 1 114 ? 6.230 -2.670 3.182 1.00 68.56 114 GLU A CA 1
ATOM 935 C C . GLU A 1 114 ? 6.007 -3.663 4.345 1.00 68.56 114 GLU A C 1
ATOM 937 O O . GLU A 1 114 ? 6.589 -4.748 4.360 1.00 68.56 114 GLU A O 1
ATOM 942 N N . ASP A 1 115 ? 5.140 -3.329 5.310 1.00 75.81 115 ASP A N 1
ATOM 943 C CA . ASP A 1 115 ? 4.859 -4.146 6.494 1.00 75.81 115 ASP A CA 1
ATOM 944 C C . ASP A 1 115 ? 3.863 -5.274 6.172 1.00 75.81 115 ASP A C 1
ATOM 946 O O . ASP A 1 115 ? 2.657 -5.059 6.010 1.00 75.81 115 ASP A O 1
ATOM 950 N N . GLN A 1 116 ? 4.377 -6.506 6.100 1.00 71.00 116 GLN A N 1
ATOM 951 C CA . GLN A 1 116 ? 3.592 -7.702 5.782 1.00 71.00 116 GLN A CA 1
ATOM 952 C C . GLN A 1 116 ? 2.462 -7.993 6.776 1.00 71.00 116 GLN A C 1
ATOM 954 O O . GLN A 1 116 ? 1.416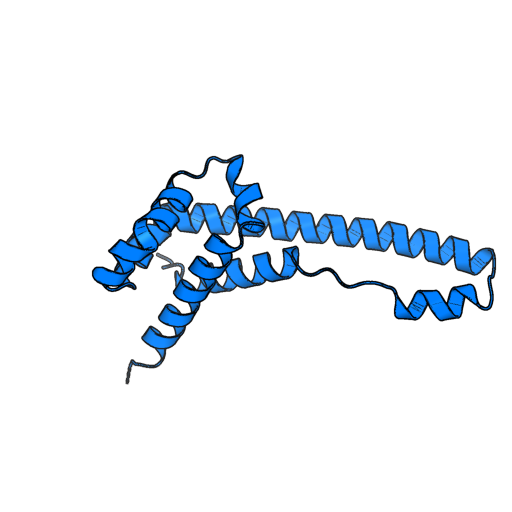 -8.491 6.361 1.00 71.00 116 GLN A O 1
ATOM 959 N N . GLU A 1 117 ? 2.632 -7.689 8.063 1.00 71.88 117 GLU A N 1
ATOM 960 C CA . GLU A 1 117 ? 1.597 -7.964 9.068 1.00 71.88 117 GLU A CA 1
ATOM 961 C C . GLU A 1 117 ? 0.405 -7.022 8.885 1.00 71.88 117 GLU A C 1
ATOM 963 O O . GLU A 1 117 ? -0.755 -7.415 9.027 1.00 71.88 117 GLU A O 1
ATOM 968 N N . ILE A 1 118 ? 0.679 -5.769 8.516 1.00 74.44 118 ILE A N 1
ATOM 969 C CA . ILE A 1 118 ? -0.371 -4.787 8.253 1.00 74.44 118 ILE A CA 1
ATOM 970 C C . ILE A 1 118 ? -1.044 -5.035 6.900 1.00 74.44 118 ILE A C 1
ATOM 972 O O . ILE A 1 118 ? -2.260 -4.872 6.785 1.00 74.44 118 ILE A O 1
ATOM 976 N N . LEU A 1 119 ? -0.294 -5.489 5.897 1.00 73.12 119 LEU A N 1
ATOM 977 C CA . LEU A 1 119 ? -0.864 -5.948 4.629 1.00 73.12 119 LEU A CA 1
ATOM 978 C C . LEU A 1 119 ? -1.893 -7.064 4.842 1.00 73.12 119 LEU A C 1
ATOM 980 O O . LEU A 1 119 ? -3.010 -6.971 4.333 1.00 73.12 119 LEU A O 1
ATOM 984 N N . GLN A 1 120 ? -1.547 -8.065 5.655 1.00 74.00 120 GLN A N 1
ATOM 985 C CA . GLN A 1 120 ? -2.459 -9.155 6.013 1.00 74.00 120 GLN A CA 1
ATOM 986 C C . GLN A 1 120 ? -3.689 -8.648 6.770 1.00 74.00 120 GLN A C 1
ATOM 988 O O . GLN A 1 120 ? -4.802 -9.100 6.512 1.00 74.00 120 GLN A O 1
ATOM 993 N N . LEU A 1 121 ? -3.525 -7.672 7.670 1.00 75.88 121 LEU A N 1
ATOM 994 C CA . LEU A 1 121 ? -4.661 -7.051 8.348 1.00 75.88 121 LEU A CA 1
ATOM 995 C C . LEU A 1 121 ? -5.624 -6.390 7.348 1.00 75.88 121 LEU A C 1
ATOM 997 O O . LEU A 1 121 ? -6.831 -6.598 7.439 1.00 75.88 121 LEU A O 1
ATOM 1001 N N . ILE A 1 122 ? -5.113 -5.601 6.400 1.00 78.75 122 ILE A N 1
ATOM 1002 C CA . ILE A 1 122 ? -5.941 -4.910 5.397 1.00 78.75 122 ILE A CA 1
ATOM 1003 C C . ILE A 1 122 ? -6.671 -5.918 4.498 1.00 78.75 122 ILE A C 1
ATOM 1005 O O . ILE A 1 122 ? -7.836 -5.705 4.165 1.00 78.75 122 ILE A O 1
ATOM 1009 N N . GLU A 1 123 ? -6.015 -7.022 4.146 1.00 77.88 123 GLU A N 1
ATOM 1010 C CA . GLU A 1 123 ? -6.605 -8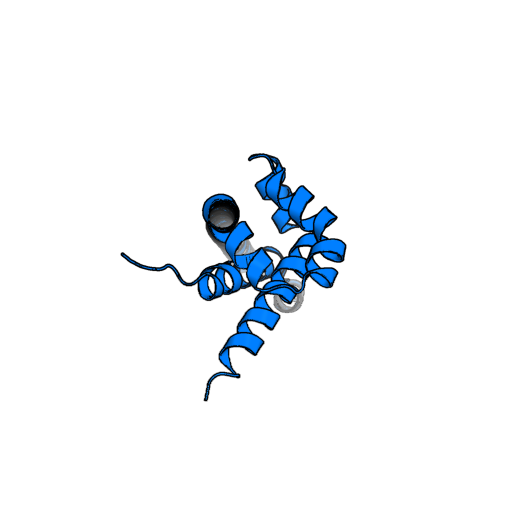.121 3.377 1.00 77.88 123 GLU A CA 1
ATOM 1011 C C . GLU A 1 123 ? -7.756 -8.802 4.132 1.00 77.88 123 GLU A C 1
ATOM 1013 O O . GLU A 1 123 ? -8.867 -8.881 3.611 1.00 77.88 123 GLU A O 1
ATOM 1018 N N . ILE A 1 124 ? -7.543 -9.176 5.399 1.00 79.31 124 ILE A N 1
ATOM 1019 C CA . ILE A 1 124 ? -8.586 -9.767 6.255 1.00 79.31 124 ILE A CA 1
ATOM 1020 C C . ILE A 1 124 ? -9.789 -8.822 6.380 1.00 79.31 124 ILE A C 1
ATOM 1022 O O . ILE A 1 124 ? -10.942 -9.245 6.290 1.00 79.31 124 ILE A O 1
ATOM 1026 N N . LEU A 1 125 ? -9.533 -7.527 6.580 1.00 75.94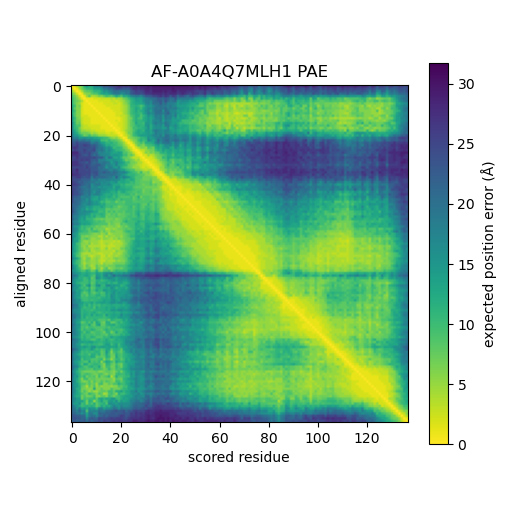 125 LEU A N 1
ATOM 1027 C CA . LEU A 1 125 ? -10.584 -6.518 6.702 1.00 75.94 125 LEU A CA 1
ATOM 1028 C C . LEU A 1 125 ? -11.388 -6.347 5.414 1.00 75.94 125 LEU A C 1
ATOM 1030 O O . LEU A 1 125 ? -12.599 -6.131 5.476 1.00 75.94 125 LEU A O 1
ATOM 1034 N N . LYS A 1 126 ? -10.725 -6.435 4.260 1.00 77.12 126 LYS A N 1
ATOM 1035 C CA . LYS A 1 126 ? -11.371 -6.398 2.950 1.00 77.12 126 LYS A CA 1
ATOM 1036 C C . LYS A 1 126 ? -12.298 -7.601 2.774 1.00 77.12 126 LYS A C 1
ATOM 1038 O O . LYS A 1 126 ? -13.465 -7.403 2.451 1.00 77.12 126 LYS A O 1
ATOM 1043 N N . ASP A 1 127 ? -11.803 -8.810 3.021 1.00 76.94 127 ASP A N 1
ATOM 1044 C CA . ASP A 1 127 ? -12.555 -10.040 2.754 1.00 76.94 127 ASP A CA 1
ATOM 1045 C C . ASP A 1 127 ? -13.827 -10.131 3.613 1.00 76.94 127 ASP A C 1
ATOM 1047 O O . ASP A 1 127 ? -14.900 -10.462 3.117 1.00 76.94 127 ASP A O 1
ATOM 1051 N N . ARG A 1 128 ? -13.775 -9.687 4.874 1.00 71.94 128 ARG A N 1
ATOM 1052 C CA . ARG A 1 128 ? -14.970 -9.595 5.738 1.00 71.94 128 ARG A CA 1
ATOM 1053 C C . ARG A 1 128 ? -16.009 -8.582 5.248 1.00 71.94 128 ARG A C 1
ATOM 1055 O O . ARG A 1 128 ? -17.209 -8.725 5.495 1.00 71.94 128 ARG A O 1
ATOM 1062 N N . LEU A 1 129 ? -15.554 -7.529 4.579 1.00 71.44 129 LEU A N 1
ATOM 1063 C CA . LEU A 1 129 ? -16.408 -6.522 3.950 1.00 71.44 129 LEU A CA 1
ATOM 1064 C C . LEU A 1 129 ? -17.040 -7.022 2.648 1.00 71.44 129 LEU A C 1
ATOM 1066 O O . LEU A 1 129 ? -18.062 -6.493 2.206 1.00 71.44 129 LEU A O 1
ATOM 1070 N N . ASP A 1 130 ? -16.430 -8.017 2.015 1.00 67.06 130 ASP A N 1
ATOM 1071 C CA . ASP A 1 130 ? -17.039 -8.762 0.923 1.00 67.06 130 ASP A CA 1
ATOM 1072 C C . ASP A 1 130 ? -18.117 -9.714 1.469 1.00 67.06 130 ASP A C 1
ATOM 1074 O O . ASP A 1 130 ? -19.265 -9.608 1.037 1.00 67.06 130 ASP A O 1
ATOM 1078 N N . ASP A 1 131 ? -17.819 -10.471 2.531 1.00 65.38 131 ASP A N 1
ATOM 1079 C CA . ASP A 1 131 ? -18.771 -11.396 3.173 1.00 65.38 131 ASP A CA 1
ATOM 1080 C C . ASP A 1 131 ? -20.033 -10.703 3.727 1.00 65.38 131 ASP A C 1
ATOM 1082 O O . ASP A 1 131 ? -21.146 -11.201 3.589 1.00 65.38 131 ASP A O 1
ATOM 1086 N N . THR A 1 132 ? -19.893 -9.524 4.341 1.00 58.72 132 THR A N 1
ATOM 1087 C CA . THR A 1 132 ? -21.035 -8.782 4.920 1.00 58.72 132 THR A CA 1
ATOM 1088 C C . THR A 1 132 ? -21.983 -8.168 3.882 1.00 58.72 132 THR A C 1
ATOM 1090 O O . THR A 1 132 ? -23.070 -7.717 4.249 1.00 58.72 132 THR A O 1
ATOM 1093 N N . LEU A 1 133 ? -21.601 -8.135 2.601 1.00 53.09 133 LEU A N 1
ATOM 1094 C CA . LEU A 1 133 ? -22.434 -7.624 1.505 1.00 53.09 133 LEU A CA 1
ATOM 1095 C C . LEU A 1 133 ? -23.124 -8.725 0.694 1.00 53.09 133 LEU A C 1
ATOM 1097 O O . LEU A 1 133 ? -24.154 -8.436 0.091 1.00 53.09 133 LEU A O 1
ATOM 1101 N N . ASP A 1 134 ? -22.615 -9.958 0.728 1.00 49.97 134 ASP A N 1
ATOM 1102 C CA . ASP A 1 134 ? -23.260 -11.118 0.096 1.00 49.97 134 ASP A CA 1
ATOM 1103 C C . ASP A 1 134 ? -24.384 -11.729 0.961 1.00 49.97 134 ASP A C 1
ATOM 1105 O O . ASP A 1 134 ? -25.153 -12.559 0.479 1.00 49.97 134 ASP A O 1
ATOM 1109 N N . ASP A 1 135 ? -24.532 -11.276 2.213 1.00 42.47 135 ASP A N 1
ATOM 1110 C CA . ASP A 1 135 ? -25.510 -11.787 3.189 1.00 42.47 135 ASP A CA 1
ATOM 1111 C C . ASP A 1 135 ? -26.751 -10.878 3.380 1.00 42.47 135 ASP A C 1
ATOM 1113 O O . ASP A 1 135 ? -27.486 -10.996 4.365 1.00 42.47 135 ASP A O 1
ATOM 1117 N N . GLN A 1 136 ? -27.016 -9.953 2.445 1.00 32.91 136 GLN A N 1
ATOM 1118 C CA . GLN A 1 136 ? -28.289 -9.216 2.398 1.00 32.91 136 GLN A CA 1
ATOM 1119 C C . GLN A 1 136 ? -29.239 -9.821 1.343 1.00 32.91 136 GLN A C 1
ATOM 1121 O O . GLN A 1 136 ? -28.880 -9.834 0.166 1.00 32.91 136 GLN A O 1
ATOM 1126 N N . PRO A 1 137 ? -30.435 -10.314 1.734 1.00 41.59 137 PRO A N 1
ATOM 1127 C CA . PRO A 1 137 ? -31.454 -10.795 0.797 1.00 41.59 137 PRO A CA 1
ATOM 1128 C C . PRO A 1 137 ? -32.107 -9.678 -0.030 1.00 41.59 137 PRO A C 1
ATOM 1130 O O . PRO A 1 137 ? -32.184 -8.525 0.458 1.00 41.59 137 PRO A O 1
#

Nearest PDB structures (foldseek):
  9ijm-assembly1_C  TM=2.821E-01  e=5.956E-01  Vibrio alginolyticus
  8zyv-assembly1_E  TM=3.196E-01  e=1.793E+00  Vibrio alginolyticus
  8ek4-assembly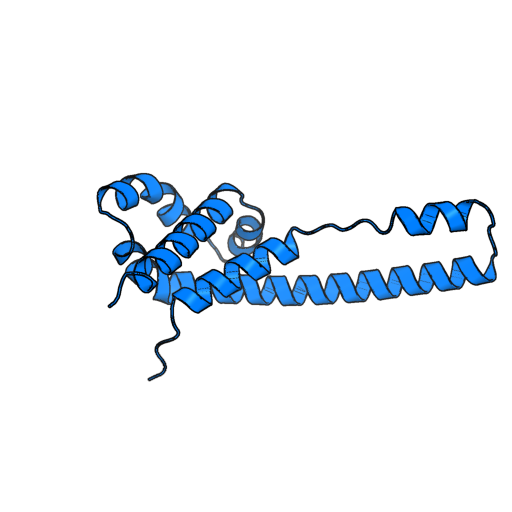1_A  TM=4.095E-01  e=3.474E+00  synthetic construct
  9ijm-assembly1_G  TM=2.909E-01  e=1.606E+00  Vibrio alginolyticus

Secondary structure (DSSP, 8-state):
-----HHHHHHHHHHHHHHHH-----HHHHHHHHTS--HHHHHHHHHHHHHHHHHHHHHHHHHHHHHHHHHHHIIIIIHHHHHHTS-HHHHHHHHHHHHHHHH--TTHHHHTTS-HHHHHHHHHHHHHHHHHHHT--